Protein AF-A0A7Y4UGY7-F1 (afdb_monomer_lite)

Foldseek 3Di:
DPPPPPPVVVVVLVVQQVAKDKDKDFAPDFFDDWPAPDDDPRGMGIHIDGSSRCVPVVDDGDGDDDD

pLDDT: mean 78.12, std 14.3, range [37.44, 93.25]

Radius of gyration: 17.7 Å; chains: 1; bounding box: 44×15×53 Å

Sequence (67 aa):
AEFKMEGMENLEGLMLAIIKFRFVLHTPTPIKESNADFVINGKSALWDCSLAAFAKEKKPIEMKATF

Structure (mmCIF, N/CA/C/O backbone):
data_AF-A0A7Y4UGY7-F1
#
_entry.id   AF-A0A7Y4UGY7-F1
#
loop_
_atom_site.group_PDB
_atom_site.id
_atom_site.type_symbol
_atom_site.label_atom_id
_atom_site.label_alt_id
_atom_site.label_comp_id
_atom_site.label_asym_id
_atom_site.label_entity_id
_atom_site.label_seq_id
_atom_site.pdbx_PDB_ins_code
_atom_site.Cartn_x
_atom_site.Cartn_y
_atom_site.Cartn_z
_atom_site.occupancy
_atom_site.B_iso_or_equiv
_atom_site.auth_seq_id
_atom_site.auth_comp_id
_atom_site.auth_asym_id
_atom_site.auth_atom_id
_atom_site.pdbx_PDB_model_num
ATOM 1 N N . ALA A 1 1 ? 30.054 -5.452 -37.154 1.00 39.56 1 ALA A N 1
ATOM 2 C CA . ALA A 1 1 ? 28.800 -5.995 -36.604 1.00 39.56 1 ALA A CA 1
ATOM 3 C C . ALA A 1 1 ? 28.156 -4.884 -35.796 1.00 39.56 1 ALA A C 1
ATOM 5 O O . ALA A 1 1 ? 28.769 -4.427 -34.839 1.00 39.56 1 ALA A O 1
ATOM 6 N N . GLU A 1 2 ? 27.009 -4.377 -36.240 1.00 37.44 2 GLU A N 1
ATOM 7 C CA . GLU A 1 2 ? 26.221 -3.424 -35.459 1.00 37.44 2 GLU A CA 1
ATOM 8 C C . GLU A 1 2 ? 25.732 -4.148 -34.202 1.00 37.44 2 GLU A C 1
ATOM 10 O O . GLU A 1 2 ? 24.958 -5.103 -34.283 1.00 37.44 2 GLU A O 1
ATOM 15 N N . PHE A 1 3 ? 26.253 -3.756 -33.039 1.00 43.25 3 PHE A N 1
ATOM 16 C CA . PHE A 1 3 ? 25.731 -4.216 -31.759 1.00 43.25 3 PHE A CA 1
ATOM 17 C C . PHE A 1 3 ? 24.345 -3.595 -31.600 1.00 43.25 3 PHE A C 1
ATOM 19 O O . PHE A 1 3 ? 24.214 -2.409 -31.306 1.00 43.25 3 PHE A O 1
ATOM 26 N N . LYS A 1 4 ? 23.306 -4.387 -31.864 1.00 48.28 4 LYS A N 1
ATOM 27 C CA . LYS A 1 4 ? 21.923 -3.973 -31.654 1.00 48.28 4 LYS A CA 1
ATOM 2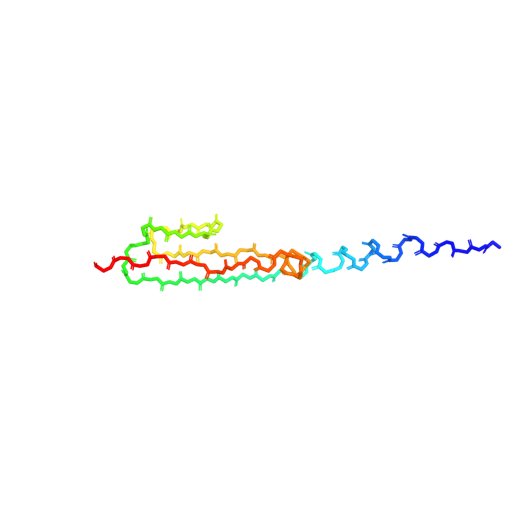8 C C . LYS A 1 4 ? 21.734 -3.578 -30.187 1.00 48.28 4 LYS A C 1
ATOM 30 O O . LYS A 1 4 ? 21.845 -4.415 -29.295 1.00 48.28 4 LYS A O 1
ATOM 35 N N . MET A 1 5 ? 21.411 -2.308 -29.958 1.00 55.59 5 MET A N 1
ATOM 36 C CA . MET A 1 5 ? 21.098 -1.717 -28.649 1.00 55.59 5 MET A CA 1
ATOM 37 C C . MET A 1 5 ? 19.769 -2.211 -28.032 1.00 55.59 5 MET A C 1
ATOM 39 O O . MET A 1 5 ? 19.341 -1.698 -27.005 1.00 55.59 5 MET A O 1
ATOM 43 N N . GLU A 1 6 ? 19.122 -3.228 -28.607 1.00 55.41 6 GLU A N 1
ATOM 44 C CA . GLU A 1 6 ? 17.809 -3.748 -28.178 1.00 55.41 6 GLU A CA 1
ATOM 45 C C . GLU A 1 6 ? 17.818 -4.367 -26.757 1.00 55.41 6 GLU A C 1
ATOM 47 O O . GLU A 1 6 ? 16.768 -4.547 -26.143 1.00 55.41 6 GLU A O 1
ATOM 52 N N . GLY A 1 7 ? 18.992 -4.688 -26.198 1.00 59.38 7 GLY A N 1
ATOM 53 C CA . GLY A 1 7 ? 19.118 -5.277 -24.857 1.00 59.38 7 GLY A CA 1
ATOM 54 C C . GLY A 1 7 ? 19.169 -4.276 -23.694 1.00 59.38 7 GLY A C 1
ATOM 55 O O . GLY A 1 7 ? 18.915 -4.665 -22.554 1.00 59.38 7 GLY A O 1
ATOM 56 N N . MET A 1 8 ? 19.496 -3.006 -23.951 1.00 61.88 8 MET A N 1
ATOM 57 C CA . MET A 1 8 ? 19.727 -2.022 -22.881 1.00 61.88 8 MET A CA 1
ATOM 58 C C . MET A 1 8 ? 18.424 -1.478 -22.287 1.00 61.88 8 MET A C 1
ATOM 60 O O . MET A 1 8 ? 18.323 -1.363 -21.070 1.00 61.88 8 MET A O 1
ATOM 64 N N . GLU A 1 9 ? 17.396 -1.247 -23.106 1.00 62.75 9 GLU A N 1
ATOM 65 C CA . GLU A 1 9 ? 16.094 -0.737 -22.639 1.00 62.75 9 GLU A CA 1
ATOM 66 C C . GLU A 1 9 ? 15.391 -1.723 -21.688 1.00 62.75 9 GLU A C 1
ATOM 68 O O . GLU A 1 9 ? 14.826 -1.343 -20.661 1.00 62.75 9 GLU A O 1
ATOM 73 N N . ASN A 1 10 ? 15.493 -3.023 -21.979 1.00 65.94 10 ASN A N 1
ATOM 74 C CA . ASN A 1 10 ? 14.964 -4.072 -21.106 1.00 65.94 10 ASN A CA 1
ATOM 75 C C . ASN A 1 10 ? 15.744 -4.176 -19.787 1.00 65.94 10 ASN A C 1
ATOM 77 O O . ASN A 1 10 ? 15.158 -4.457 -18.740 1.00 65.94 10 ASN A O 1
ATOM 81 N N . LEU A 1 11 ? 17.057 -3.935 -19.823 1.00 74.19 11 LEU A N 1
ATOM 82 C CA . LEU A 1 11 ? 17.899 -3.945 -18.630 1.00 74.19 11 LEU A CA 1
ATOM 83 C C . LEU A 1 11 ? 17.574 -2.763 -17.709 1.00 74.19 11 LEU A C 1
ATOM 85 O O . LEU A 1 11 ? 17.472 -2.948 -16.499 1.00 74.19 11 LEU A O 1
ATOM 89 N N . GLU A 1 12 ? 17.343 -1.573 -18.263 1.00 72.62 12 GLU 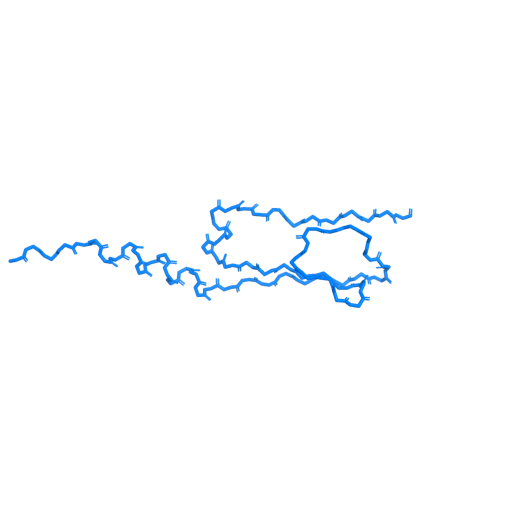A N 1
ATOM 90 C CA . GLU A 1 12 ? 16.920 -0.397 -17.494 1.00 72.62 12 GLU A CA 1
ATOM 91 C C . GLU A 1 12 ? 15.568 -0.625 -16.802 1.00 72.62 12 GLU A C 1
ATOM 93 O O . GLU A 1 12 ? 15.438 -0.383 -15.599 1.00 72.62 12 GLU A O 1
ATOM 98 N N . GLY A 1 13 ? 14.582 -1.183 -17.514 1.00 71.69 13 GLY A N 1
ATOM 99 C CA . GLY A 1 13 ? 13.287 -1.550 -16.931 1.00 71.69 13 GLY A CA 1
ATOM 100 C C . GLY A 1 13 ? 13.402 -2.577 -15.796 1.00 71.69 13 GLY A C 1
ATOM 101 O O . GLY A 1 13 ? 12.743 -2.440 -14.761 1.00 71.69 13 GLY A O 1
ATOM 102 N N . LEU A 1 14 ? 14.281 -3.572 -15.947 1.00 75.50 14 LEU A N 1
ATOM 103 C CA . LEU A 1 14 ? 14.577 -4.556 -14.901 1.00 75.50 14 LEU A CA 1
ATOM 104 C C . LEU A 1 14 ? 15.259 -3.919 -13.684 1.00 75.50 14 LEU A C 1
ATOM 106 O O . LEU A 1 14 ? 14.877 -4.213 -12.552 1.00 75.50 14 LEU A O 1
ATOM 110 N N . MET A 1 15 ? 16.218 -3.014 -13.891 1.00 78.06 15 MET A N 1
ATOM 111 C CA . MET A 1 15 ? 16.906 -2.307 -12.803 1.00 78.06 15 MET A CA 1
ATOM 112 C C . MET A 1 15 ? 15.941 -1.438 -11.989 1.00 78.06 15 MET A C 1
ATOM 114 O O . MET A 1 15 ? 15.994 -1.436 -10.758 1.00 78.06 15 MET A O 1
ATOM 118 N N . LEU A 1 16 ? 14.995 -0.765 -12.647 1.00 76.25 16 LEU A N 1
ATOM 119 C CA . LEU A 1 16 ? 13.937 -0.010 -11.970 1.00 76.25 16 LEU A CA 1
ATOM 120 C C . LEU A 1 16 ? 12.957 -0.922 -11.216 1.00 76.25 16 LEU A C 1
ATOM 122 O O . LEU A 1 16 ? 12.388 -0.513 -10.207 1.00 76.25 16 LEU A O 1
ATOM 126 N N . ALA A 1 17 ? 12.760 -2.167 -11.651 1.00 77.38 17 ALA A N 1
ATOM 127 C CA . ALA A 1 17 ? 11.911 -3.121 -10.939 1.00 77.38 17 ALA A CA 1
ATOM 128 C C . ALA A 1 17 ? 12.546 -3.655 -9.636 1.00 77.38 17 ALA A C 1
ATOM 130 O O . ALA A 1 17 ? 11.817 -4.109 -8.749 1.00 77.38 17 ALA A O 1
ATOM 131 N N . ILE A 1 18 ? 13.879 -3.588 -9.498 1.00 85.44 18 ILE A N 1
ATOM 132 C CA . ILE A 1 18 ? 14.605 -4.000 -8.281 1.00 85.44 18 ILE A CA 1
ATOM 133 C C . ILE A 1 18 ? 14.348 -3.028 -7.129 1.00 85.44 18 ILE A C 1
ATOM 135 O O . ILE A 1 18 ? 14.234 -3.451 -5.976 1.00 85.44 18 ILE A O 1
ATOM 139 N N . ILE A 1 19 ? 14.234 -1.732 -7.425 1.00 83.81 19 ILE A N 1
ATOM 140 C CA . ILE A 1 19 ? 13.936 -0.722 -6.412 1.00 83.81 19 ILE A CA 1
ATOM 141 C C . ILE A 1 19 ? 12.473 -0.880 -6.003 1.00 83.81 19 ILE A C 1
ATOM 143 O O . ILE A 1 19 ? 11.568 -0.731 -6.823 1.00 83.81 19 ILE A O 1
ATOM 147 N N . LYS A 1 20 ? 12.242 -1.187 -4.726 1.00 86.50 20 LYS A N 1
ATOM 148 C CA . LYS A 1 20 ? 10.906 -1.353 -4.150 1.00 86.50 20 LYS A CA 1
ATOM 149 C C . LYS A 1 20 ? 10.653 -0.304 -3.081 1.00 86.50 20 LYS A C 1
ATOM 151 O O . LYS A 1 20 ? 11.525 -0.022 -2.263 1.00 86.50 20 LYS A O 1
ATOM 156 N N . PHE A 1 21 ? 9.437 0.216 -3.067 1.00 86.31 21 PHE A N 1
ATOM 157 C CA . PHE A 1 21 ? 8.907 1.064 -2.018 1.00 86.31 21 PHE A CA 1
ATOM 158 C C . P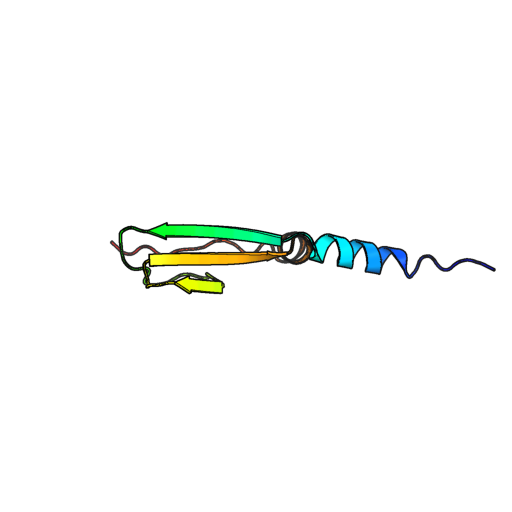HE A 1 21 ? 7.822 0.311 -1.274 1.00 86.31 21 PHE A C 1
ATOM 160 O O . PHE A 1 21 ? 7.021 -0.418 -1.859 1.00 86.31 21 PHE A O 1
ATOM 167 N N . ARG A 1 22 ? 7.816 0.523 0.035 1.00 89.56 22 ARG A N 1
ATOM 168 C CA . ARG A 1 22 ? 6.827 -0.026 0.941 1.00 89.56 22 ARG A CA 1
ATOM 169 C C . ARG A 1 22 ? 6.262 1.115 1.756 1.00 89.56 22 ARG A C 1
ATOM 171 O O . ARG A 1 22 ? 6.993 1.750 2.515 1.00 89.56 22 ARG A O 1
ATOM 178 N N . PHE A 1 23 ? 4.970 1.355 1.609 1.00 89.00 23 PHE A N 1
ATOM 179 C CA . PHE A 1 23 ? 4.243 2.294 2.447 1.00 89.00 23 PHE A CA 1
ATOM 180 C C . PHE A 1 23 ? 3.500 1.504 3.509 1.00 89.00 23 PHE A C 1
ATOM 182 O O . PHE A 1 23 ? 2.781 0.555 3.199 1.00 89.00 23 PHE A O 1
ATOM 189 N N . VAL A 1 24 ? 3.704 1.881 4.768 1.00 91.31 24 VAL A N 1
ATOM 190 C CA . VAL A 1 24 ? 3.064 1.239 5.915 1.00 91.31 24 VAL A CA 1
ATOM 191 C C . VAL A 1 24 ? 2.275 2.292 6.666 1.00 91.31 24 VAL A C 1
ATOM 193 O O . VAL A 1 24 ? 2.822 3.326 7.044 1.00 91.31 24 VAL A O 1
ATOM 196 N N . LEU A 1 25 ? 0.995 2.021 6.893 1.00 88.44 25 LEU A N 1
ATOM 197 C CA . LEU A 1 25 ? 0.133 2.849 7.721 1.00 88.44 25 LEU A CA 1
ATOM 198 C C . LEU A 1 25 ? -0.315 2.048 8.935 1.00 88.44 25 LEU A C 1
ATOM 200 O O . LEU A 1 25 ? -0.856 0.956 8.787 1.00 88.44 25 LEU A O 1
ATOM 204 N N . HIS A 1 26 ? -0.143 2.625 10.120 1.00 92.31 26 HIS A N 1
ATOM 205 C CA . HIS A 1 26 ? -0.667 2.083 11.368 1.00 92.31 26 HIS A CA 1
ATOM 206 C C . HIS A 1 26 ?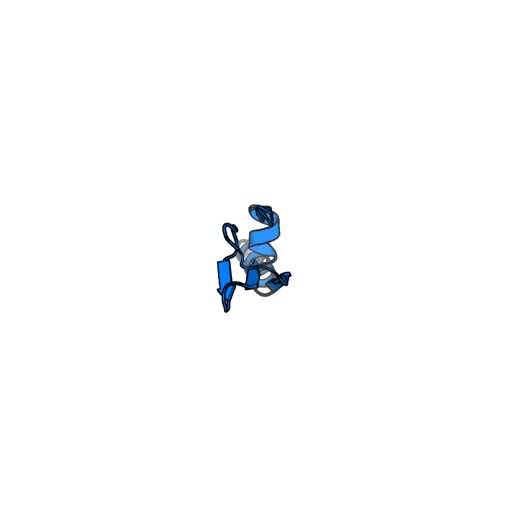 -1.821 2.955 11.858 1.00 92.31 26 HIS A C 1
ATOM 208 O O . HIS A 1 26 ? -1.664 4.168 11.997 1.00 92.31 26 HIS A O 1
ATOM 214 N N . THR A 1 27 ? -2.971 2.344 12.141 1.00 88.38 27 THR A N 1
ATOM 215 C CA . THR A 1 27 ? -4.165 3.041 12.625 1.00 88.38 27 THR A CA 1
ATOM 216 C C . THR A 1 27 ? -4.554 2.563 14.027 1.00 88.38 27 THR A C 1
ATOM 218 O O . THR A 1 27 ? -4.469 1.371 14.339 1.00 88.38 27 THR A O 1
ATOM 221 N N . PRO A 1 28 ? -5.014 3.468 14.911 1.00 88.06 28 PRO A N 1
ATOM 222 C CA . PRO A 1 28 ? -5.514 3.067 16.227 1.00 88.06 28 PRO A CA 1
ATOM 223 C C . PRO A 1 28 ? -6.852 2.310 16.123 1.00 88.06 28 PRO A C 1
ATOM 225 O O . PRO A 1 28 ? -7.126 1.403 16.921 1.00 88.06 28 PRO A O 1
ATOM 228 N N . THR A 1 29 ? -7.663 2.649 15.118 1.00 88.00 29 THR A N 1
ATOM 229 C CA . THR A 1 29 ? -8.970 2.058 14.812 1.00 88.00 29 THR A CA 1
ATOM 230 C C . THR A 1 29 ? -8.869 0.969 13.736 1.00 88.00 29 THR A C 1
ATOM 232 O O . THR A 1 29 ? -7.937 1.001 12.928 1.00 88.00 29 THR A O 1
ATOM 235 N N . PRO A 1 30 ? -9.800 -0.006 13.705 1.00 90.25 30 PRO A N 1
ATOM 236 C CA . PRO A 1 30 ? -9.829 -1.020 12.655 1.00 90.25 30 PRO A CA 1
ATOM 237 C C . PRO A 1 30 ? -10.027 -0.422 11.256 1.00 90.25 30 PRO A C 1
ATOM 239 O O . PRO A 1 30 ? -10.894 0.429 11.047 1.00 90.25 30 PRO A O 1
ATOM 242 N N . ILE A 1 31 ? -9.248 -0.910 10.295 1.00 87.94 31 ILE A N 1
ATOM 243 C CA . ILE A 1 31 ? -9.347 -0.580 8.874 1.00 87.94 31 ILE A CA 1
ATOM 244 C C . ILE A 1 31 ? -10.552 -1.324 8.302 1.00 87.94 31 ILE A C 1
ATOM 246 O O . ILE A 1 31 ? -10.601 -2.552 8.344 1.00 87.94 31 ILE A O 1
ATOM 250 N N . LYS A 1 32 ? -11.527 -0.579 7.776 1.00 86.75 32 LYS A N 1
ATOM 251 C CA . LYS A 1 32 ? -12.742 -1.152 7.176 1.00 86.75 32 LYS A CA 1
ATOM 252 C C . LYS A 1 32 ? -12.617 -1.343 5.665 1.00 86.75 32 LYS A C 1
ATOM 254 O O . LYS A 1 32 ? -13.038 -2.371 5.151 1.00 86.75 32 LYS A O 1
ATOM 259 N N . GLU A 1 33 ? -12.033 -0.369 4.968 1.00 88.69 33 GLU A N 1
ATOM 260 C CA . GLU A 1 33 ? -11.828 -0.413 3.517 1.00 88.69 33 GLU A CA 1
ATOM 261 C C . GLU A 1 33 ? -10.513 0.293 3.155 1.00 88.69 33 GLU A C 1
ATOM 263 O O . GLU A 1 33 ? -10.229 1.405 3.613 1.00 88.69 33 GLU A O 1
ATOM 268 N N . SER A 1 34 ? -9.693 -0.370 2.343 1.00 88.06 34 SER A N 1
ATOM 269 C CA . SER A 1 34 ? -8.405 0.135 1.871 1.00 88.06 34 SER A CA 1
ATOM 270 C C . SER A 1 34 ? -8.019 -0.559 0.565 1.00 88.06 34 SER A C 1
ATOM 272 O O . SER A 1 34 ? -8.369 -1.721 0.367 1.00 88.06 34 SER A O 1
ATOM 274 N N . ASN A 1 35 ? -7.270 0.132 -0.301 1.00 90.50 35 ASN A N 1
ATOM 275 C CA . ASN A 1 35 ? -6.662 -0.461 -1.498 1.00 90.50 35 ASN A CA 1
ATOM 276 C C . ASN A 1 35 ? -5.242 -1.018 -1.250 1.00 90.50 35 ASN A C 1
ATOM 278 O O . ASN A 1 35 ? -4.465 -1.194 -2.197 1.00 90.50 35 ASN A O 1
ATOM 282 N N . ALA A 1 36 ? -4.899 -1.237 0.023 1.00 91.00 36 ALA A N 1
ATOM 283 C CA . ALA A 1 36 ? -3.659 -1.864 0.456 1.00 91.00 36 ALA A CA 1
ATOM 284 C C . ALA A 1 36 ? -3.503 -3.264 -0.136 1.00 91.00 36 ALA A C 1
ATOM 286 O O . ALA A 1 36 ? -4.471 -4.015 -0.251 1.00 91.00 36 ALA A O 1
ATOM 287 N N . ASP A 1 37 ? -2.266 -3.626 -0.463 1.00 90.94 37 ASP A N 1
ATOM 288 C CA . ASP A 1 37 ? -1.936 -4.981 -0.902 1.00 90.94 37 ASP A CA 1
ATOM 289 C C . ASP A 1 37 ? -2.087 -5.967 0.266 1.00 90.94 37 ASP A C 1
ATOM 291 O O . ASP A 1 37 ? -2.494 -7.112 0.072 1.00 90.94 37 ASP A O 1
ATOM 295 N N . PHE A 1 38 ? -1.829 -5.502 1.497 1.00 91.69 38 PHE A N 1
ATOM 296 C CA . PHE A 1 38 ? -2.045 -6.281 2.714 1.00 91.69 38 PHE A CA 1
ATOM 297 C C . PHE A 1 38 ? -2.658 -5.446 3.837 1.00 91.69 38 PHE A C 1
ATOM 299 O O . PHE A 1 38 ? -2.242 -4.315 4.092 1.00 91.69 38 PHE A O 1
ATOM 306 N N . VAL A 1 39 ? -3.583 -6.056 4.581 1.00 91.44 39 VAL A N 1
ATOM 307 C CA . VAL A 1 39 ? -4.060 -5.550 5.874 1.00 91.44 39 VAL A CA 1
ATOM 308 C C . VAL A 1 39 ? -3.675 -6.551 6.962 1.00 91.44 39 VAL A C 1
ATOM 310 O O . VAL A 1 39 ? -4.109 -7.700 6.949 1.00 91.44 39 VAL A O 1
ATOM 313 N N . ILE A 1 40 ? -2.854 -6.115 7.916 1.00 92.31 40 ILE A N 1
ATOM 314 C CA . ILE A 1 40 ? -2.298 -6.935 8.996 1.00 92.31 40 ILE A CA 1
ATOM 315 C C . ILE A 1 40 ? -2.991 -6.570 10.308 1.00 92.31 40 ILE A C 1
ATOM 317 O O . ILE A 1 40 ? -3.077 -5.395 10.684 1.00 92.31 40 ILE A O 1
ATOM 321 N N . ASN A 1 41 ? -3.492 -7.588 11.014 1.00 88.94 41 ASN A N 1
ATOM 322 C CA . ASN A 1 41 ? -4.194 -7.462 12.298 1.00 88.94 41 ASN A CA 1
ATOM 323 C C . ASN A 1 41 ? -5.349 -6.439 12.282 1.00 88.94 41 ASN A C 1
ATOM 325 O O . ASN A 1 41 ? -5.677 -5.849 13.309 1.00 88.94 41 ASN A O 1
ATOM 329 N N . GLY A 1 42 ? -5.924 -6.178 11.102 1.00 87.88 42 GLY A N 1
ATOM 330 C CA . GLY A 1 42 ? -7.001 -5.206 10.899 1.00 87.88 42 GLY A CA 1
ATOM 331 C C . GLY A 1 42 ? -6.638 -3.746 11.195 1.00 87.88 42 GLY A C 1
ATOM 332 O O . GLY A 1 42 ? -7.531 -2.911 11.189 1.00 87.88 42 GLY A O 1
ATOM 333 N N . LYS A 1 43 ? -5.373 -3.420 11.489 1.00 91.06 43 LYS A N 1
ATOM 334 C CA . LYS A 1 43 ? -4.940 -2.077 11.937 1.00 91.06 43 LYS A CA 1
ATOM 335 C C . LYS A 1 43 ? -3.684 -1.558 11.252 1.00 91.06 43 LYS A C 1
ATOM 337 O O . LYS A 1 43 ? -3.288 -0.419 11.470 1.00 91.06 43 LYS A O 1
ATOM 342 N N . SER A 1 44 ? -3.017 -2.397 10.469 1.00 93.25 44 SER A N 1
ATOM 343 C CA . SER A 1 44 ? -1.883 -1.967 9.659 1.00 93.25 44 SER A CA 1
ATOM 344 C C . SER A 1 44 ? -2.185 -2.243 8.199 1.00 93.25 44 SER A C 1
ATOM 346 O O . SER A 1 44 ? -2.580 -3.357 7.871 1.00 93.25 44 SER A O 1
ATOM 348 N N . ALA A 1 45 ? -2.000 -1.254 7.338 1.00 93.25 45 ALA A N 1
ATOM 349 C CA . ALA A 1 45 ? -2.117 -1.398 5.894 1.00 93.25 45 ALA A CA 1
ATOM 350 C C . ALA A 1 45 ? -0.740 -1.261 5.243 1.00 93.25 45 ALA A C 1
ATOM 352 O O . ALA A 1 45 ? 0.080 -0.446 5.673 1.00 93.25 45 ALA A O 1
ATOM 353 N N . LEU A 1 46 ? -0.498 -2.079 4.223 1.00 93.06 46 LEU A N 1
ATOM 354 C CA . LEU A 1 46 ? 0.755 -2.149 3.492 1.00 93.06 46 LEU A CA 1
ATOM 355 C C . LEU A 1 46 ? 0.504 -1.977 1.995 1.00 93.06 46 LEU A C 1
ATOM 357 O O . LEU A 1 46 ? -0.326 -2.687 1.426 1.00 93.06 46 LEU A O 1
ATOM 361 N N . TRP A 1 47 ? 1.274 -1.099 1.364 1.00 91.88 47 TRP A N 1
ATOM 362 C CA . TRP A 1 47 ? 1.356 -0.993 -0.088 1.00 91.88 47 TRP A CA 1
ATOM 363 C C . TRP A 1 47 ? 2.784 -1.274 -0.524 1.00 91.88 47 TRP A C 1
ATOM 365 O O . TRP A 1 47 ? 3.703 -0.569 -0.105 1.00 91.88 47 TRP A O 1
ATOM 375 N N . ASP A 1 48 ? 2.955 -2.283 -1.368 1.00 90.19 48 ASP A N 1
ATOM 376 C CA . ASP A 1 48 ? 4.233 -2.658 -1.958 1.00 90.19 48 ASP A CA 1
ATOM 377 C C . ASP A 1 48 ? 4.215 -2.309 -3.447 1.00 90.19 48 ASP A C 1
ATOM 379 O O . ASP A 1 48 ? 3.416 -2.833 -4.222 1.00 90.19 48 ASP A O 1
ATOM 383 N N . CYS A 1 49 ? 5.131 -1.448 -3.882 1.00 86.75 49 CYS A N 1
ATOM 384 C CA . CYS A 1 49 ? 5.290 -1.131 -5.297 1.00 86.75 49 CYS A CA 1
ATOM 385 C C . CYS A 1 49 ? 6.763 -1.148 -5.705 1.00 86.75 49 CYS A C 1
ATOM 387 O O . CYS A 1 49 ? 7.644 -0.735 -4.954 1.00 86.75 49 CYS A O 1
ATOM 389 N N . SER A 1 50 ? 7.060 -1.637 -6.909 1.00 85.19 50 SER A N 1
ATOM 390 C CA . SER A 1 50 ? 8.366 -1.378 -7.520 1.00 85.19 50 SER A CA 1
ATOM 391 C C . SER A 1 50 ? 8.393 0.038 -8.095 1.00 85.19 50 SER A C 1
ATOM 393 O O . SER A 1 50 ? 7.347 0.578 -8.460 1.00 85.19 50 SER A O 1
ATOM 395 N N . LEU A 1 51 ? 9.576 0.640 -8.223 1.00 81.12 51 LEU A N 1
ATOM 396 C CA . LEU A 1 51 ? 9.735 1.947 -8.864 1.00 81.12 51 LEU A CA 1
ATOM 397 C C . LEU A 1 51 ? 9.206 1.918 -10.303 1.00 81.12 51 LEU A C 1
ATOM 399 O O . LEU A 1 51 ? 8.533 2.855 -10.724 1.00 81.12 51 LEU A O 1
ATOM 403 N N . ALA A 1 52 ? 9.438 0.817 -11.025 1.00 80.31 52 ALA A N 1
ATOM 404 C CA . ALA A 1 52 ? 8.881 0.603 -12.358 1.00 80.31 52 ALA A CA 1
ATOM 405 C C . ALA A 1 52 ? 7.338 0.627 -12.366 1.00 80.31 52 ALA A C 1
ATOM 407 O O . ALA A 1 52 ? 6.734 1.311 -13.194 1.00 80.31 52 ALA A O 1
ATOM 408 N N . ALA A 1 53 ? 6.689 -0.073 -11.428 1.00 77.88 53 ALA A N 1
ATOM 409 C CA . ALA A 1 53 ? 5.230 -0.077 -11.309 1.00 77.88 53 ALA A CA 1
ATOM 410 C C . ALA A 1 53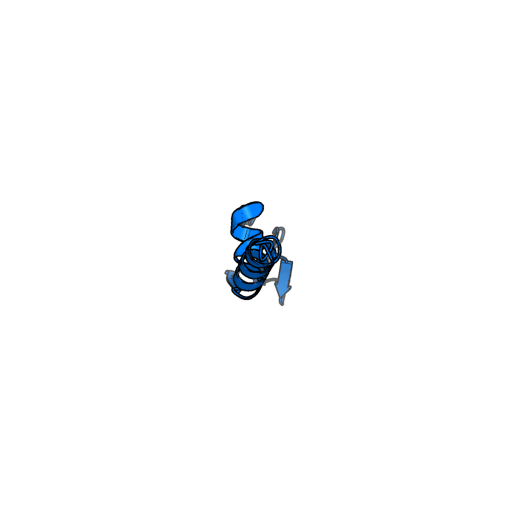 ? 4.691 1.294 -10.876 1.00 77.88 53 ALA A C 1
ATOM 412 O O . ALA A 1 53 ? 3.708 1.775 -11.431 1.00 77.88 53 ALA A O 1
ATOM 413 N N . PHE A 1 54 ? 5.366 1.965 -9.941 1.00 77.75 54 PHE A N 1
ATOM 414 C CA . PHE A 1 54 ? 4.999 3.304 -9.490 1.00 77.75 54 PHE A CA 1
ATOM 415 C C . PHE A 1 54 ? 5.062 4.333 -10.627 1.00 77.75 54 PHE A C 1
ATOM 417 O O . PHE A 1 54 ? 4.110 5.088 -10.827 1.00 77.75 54 PHE A O 1
ATOM 424 N N . ALA A 1 55 ? 6.148 4.327 -11.406 1.00 77.25 55 ALA A N 1
ATOM 425 C CA . ALA A 1 55 ? 6.335 5.233 -12.536 1.00 77.25 55 ALA A CA 1
ATOM 426 C C . ALA A 1 55 ? 5.262 5.048 -13.624 1.00 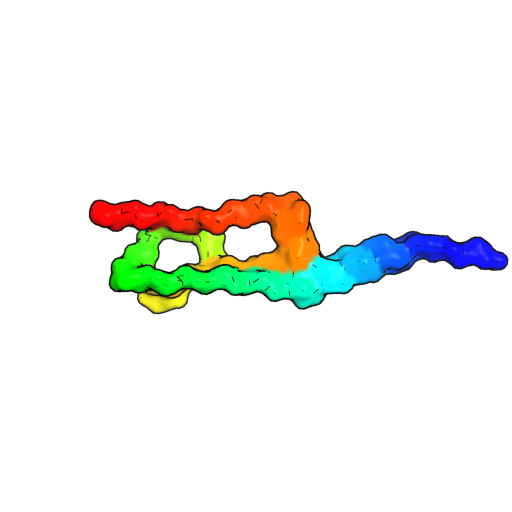77.25 55 ALA A C 1
ATOM 428 O O . ALA A 1 55 ? 4.864 6.022 -14.265 1.00 77.25 55 ALA A O 1
ATOM 429 N N . LYS A 1 56 ? 4.776 3.813 -13.809 1.00 79.38 56 LYS A N 1
ATOM 430 C CA . LYS A 1 56 ? 3.778 3.467 -14.825 1.00 79.38 56 LYS A CA 1
ATOM 431 C C . LYS A 1 56 ? 2.339 3.682 -14.358 1.00 79.38 56 LYS A C 1
ATOM 433 O O . LYS A 1 56 ? 1.555 4.305 -15.065 1.00 79.38 56 LYS A O 1
ATOM 438 N N . GLU A 1 57 ? 1.980 3.138 -13.201 1.00 75.50 57 GLU A N 1
ATOM 439 C CA . GLU A 1 57 ? 0.584 3.037 -12.762 1.00 75.50 57 GLU A CA 1
ATOM 440 C C . GLU A 1 57 ? 0.155 4.192 -11.863 1.00 75.50 57 GLU A C 1
ATOM 442 O O . GLU A 1 57 ? -1.041 4.443 -11.740 1.00 75.50 57 GLU A O 1
ATOM 447 N N . LYS A 1 58 ? 1.108 4.899 -11.234 1.00 74.38 58 LYS A N 1
ATOM 448 C CA . LYS A 1 58 ? 0.838 5.973 -10.262 1.00 74.38 58 LYS A CA 1
ATOM 449 C C . LYS A 1 58 ? -0.268 5.588 -9.267 1.00 74.38 58 LYS A C 1
ATOM 451 O O . LYS A 1 58 ? -1.122 6.414 -8.948 1.00 74.38 58 LYS A O 1
ATOM 456 N N . LYS A 1 59 ? -0.269 4.321 -8.821 1.00 71.19 59 LYS A N 1
ATOM 457 C CA . LYS A 1 59 ? -1.318 3.745 -7.967 1.00 71.19 59 LYS A CA 1
ATOM 458 C C . LYS A 1 59 ? -1.552 4.677 -6.767 1.00 71.19 59 LYS A C 1
ATOM 460 O O . LYS A 1 59 ? -0.608 4.903 -6.005 1.00 71.19 59 LYS A O 1
ATOM 465 N N . PRO A 1 60 ? -2.764 5.235 -6.597 1.00 76.81 60 PRO A N 1
ATOM 466 C CA . PRO A 1 60 ? -3.046 6.103 -5.466 1.00 76.81 60 PRO A CA 1
ATOM 467 C C . PRO A 1 60 ? -3.052 5.271 -4.180 1.00 76.81 60 PRO A C 1
ATOM 469 O O . PRO A 1 60 ? -3.472 4.115 -4.179 1.00 76.81 60 PRO A O 1
ATOM 472 N N . ILE A 1 61 ? -2.570 5.844 -3.081 1.00 77.44 61 ILE A N 1
ATOM 473 C CA . ILE A 1 61 ? -2.654 5.232 -1.749 1.00 77.44 61 ILE A CA 1
ATOM 474 C C . ILE A 1 61 ? -3.938 5.758 -1.111 1.00 77.44 61 ILE A C 1
ATOM 476 O O . ILE A 1 61 ? -4.018 6.943 -0.789 1.00 77.44 61 ILE A O 1
ATOM 480 N N . GLU A 1 62 ? -4.950 4.901 -0.956 1.00 78.94 62 GLU A N 1
ATOM 481 C CA . GLU A 1 62 ? -6.287 5.309 -0.516 1.00 78.94 62 GLU A CA 1
ATOM 482 C C . GLU A 1 62 ? -6.761 4.511 0.705 1.00 78.94 62 GLU A C 1
ATOM 484 O O . GLU A 1 62 ? -6.631 3.285 0.801 1.00 78.94 62 GLU A O 1
ATOM 489 N N . MET A 1 63 ? -7.372 5.224 1.651 1.00 74.00 63 MET A N 1
ATOM 490 C CA . MET A 1 63 ? -8.027 4.641 2.816 1.00 74.00 63 MET A CA 1
ATOM 491 C C . MET A 1 63 ? -9.340 5.374 3.072 1.00 74.00 63 MET A C 1
ATOM 493 O O . MET A 1 63 ? -9.357 6.601 3.177 1.00 74.00 63 MET A O 1
ATOM 497 N N . LYS A 1 64 ? -10.431 4.625 3.253 1.00 65.56 64 LYS A N 1
ATOM 498 C CA . LYS A 1 64 ? -11.678 5.182 3.781 1.00 65.56 64 LYS A CA 1
ATOM 499 C C . LYS A 1 64 ? -11.750 4.904 5.277 1.00 65.56 64 LYS A C 1
ATOM 501 O O . LYS A 1 64 ? -12.085 3.802 5.709 1.00 65.56 64 LYS A O 1
ATOM 506 N N . ALA A 1 65 ? -11.445 5.919 6.078 1.00 58.50 65 ALA A N 1
ATOM 507 C CA . ALA A 1 65 ? -11.771 5.903 7.497 1.00 58.50 65 ALA A CA 1
ATOM 508 C C . ALA A 1 65 ? -13.229 6.345 7.666 1.00 58.50 65 ALA A C 1
ATOM 510 O O . ALA A 1 65 ? -13.565 7.493 7.395 1.00 58.50 65 ALA A O 1
ATOM 511 N N . THR A 1 66 ? -14.100 5.440 8.105 1.00 54.00 66 THR A N 1
ATOM 512 C CA . THR A 1 66 ? -15.415 5.827 8.636 1.00 54.00 66 THR A CA 1
ATOM 513 C C . THR A 1 66 ? -15.320 5.858 10.152 1.00 54.00 66 THR A C 1
ATOM 515 O O . THR A 1 66 ? -15.117 4.810 10.777 1.00 54.00 66 THR A O 1
ATOM 518 N N . PHE A 1 67 ? -15.414 7.071 10.695 1.00 50.84 67 PHE A N 1
ATOM 519 C CA . PHE A 1 67 ? -15.576 7.354 12.119 1.00 50.84 67 PHE A CA 1
ATOM 520 C C . PHE A 1 67 ? -16.974 6.955 12.595 1.00 50.84 67 PHE A C 1
ATOM 522 O O . PHE A 1 67 ? -17.934 7.112 11.807 1.00 50.84 67 PHE A O 1
#

Secondary structure (DSSP, 8-state):
----GGGHHHHHHHHHHH-EEEEEEE-SSPP-EE--SEEETTTEEEEEEEHHHHHHH-----EE---